Protein AF-A0A7X4DZ00-F1 (afdb_monomer)

Radius of gyration: 16.88 Å; Cα contacts (8 Å, |Δi|>4): 306; chains: 1; bounding box: 37×45×41 Å

Sequence (162 aa):
MFYNPDMYDLFARGGVDLAFLGAAQLDKQGRANMSYIGDPFHPKVRLPGGGGGAVIMPQVKRTVIWRTVHDRRFLVPHVDFSTQSGNLSHVVTPIALLEKKSTGLEIASVHAGHLVDEVIEKTGFDLARSSVVRQTPAPSAEELSALEELDPDGVRFSEFRV

Nearest PDB structures (foldseek):
  5mzw-assembly1_B  TM=9.438E-01  e=5.291E-16  Myxococcus xanthus DK 1622
  5n03-assembly1_D  TM=9.395E-01  e=7.717E-16  Myxococcus xanthus DK 1622
  5n00-assembly1_B  TM=9.376E-01  e=2.892E-15  Myxococcus xanthus DK 1622
  5n02-assembly1_D  TM=9.372E-01  e=3.279E-15  Myxococcus xanthus DK 1622
  5n01-assembly1_B  TM=9.527E-01  e=1.018E-14  Myxococcus xanthus DK 1622

Structure (mmCIF, N/CA/C/O backbone):
data_AF-A0A7X4DZ00-F1
#
_entry.id   AF-A0A7X4DZ00-F1
#
loop_
_atom_site.group_PDB
_atom_site.id
_atom_site.type_symbol
_atom_site.label_atom_id
_atom_site.label_alt_id
_atom_site.label_comp_id
_atom_site.label_asym_id
_atom_site.label_entity_id
_atom_site.label_seq_id
_atom_site.pdbx_PDB_ins_code
_atom_site.Cartn_x
_atom_site.Cartn_y
_atom_site.Cartn_z
_atom_site.occupancy
_atom_site.B_iso_or_equiv
_atom_site.auth_seq_id
_atom_site.auth_comp_id
_atom_site.auth_asym_id
_atom_site.auth_atom_id
_atom_site.pdbx_PDB_model_num
ATOM 1 N N . MET A 1 1 ? 10.331 27.118 6.863 1.00 70.81 1 MET A N 1
ATOM 2 C CA . MET A 1 1 ? 9.755 26.535 5.633 1.00 70.81 1 MET A CA 1
ATOM 3 C C . MET A 1 1 ? 10.278 25.116 5.535 1.00 70.81 1 MET A C 1
ATOM 5 O O . MET A 1 1 ? 11.441 24.929 5.859 1.00 70.81 1 MET A O 1
ATOM 9 N N . PHE A 1 2 ? 9.425 24.150 5.207 1.00 86.75 2 PHE A N 1
ATOM 10 C CA . PHE A 1 2 ? 9.786 22.734 5.123 1.00 86.75 2 PHE A CA 1
ATOM 11 C C . PHE A 1 2 ? 9.890 22.360 3.641 1.00 86.75 2 PHE A C 1
ATOM 13 O O . PHE A 1 2 ? 8.898 22.456 2.916 1.00 86.75 2 PHE A O 1
ATOM 20 N N . TYR A 1 3 ? 11.098 22.046 3.178 1.00 92.75 3 TYR A N 1
ATOM 21 C CA . TYR A 1 3 ? 11.411 21.769 1.778 1.00 92.75 3 TYR A CA 1
ATOM 22 C C . TYR A 1 3 ? 11.531 20.267 1.505 1.00 92.75 3 TYR A C 1
ATOM 24 O O . TYR A 1 3 ? 11.571 19.436 2.407 1.00 92.75 3 TYR A O 1
ATOM 32 N N . ASN A 1 4 ? 11.629 19.911 0.223 1.00 90.12 4 ASN A N 1
ATOM 33 C CA . ASN A 1 4 ? 11.760 18.520 -0.200 1.00 90.12 4 ASN A CA 1
ATOM 34 C C . ASN A 1 4 ? 12.973 17.790 0.433 1.00 90.12 4 ASN A C 1
ATOM 36 O O . ASN A 1 4 ? 12.784 16.676 0.914 1.00 90.12 4 ASN A O 1
ATOM 40 N N . PRO A 1 5 ? 14.187 18.380 0.524 1.00 93.12 5 PRO A N 1
ATOM 41 C CA . PRO A 1 5 ? 15.303 17.734 1.224 1.00 93.12 5 PRO A CA 1
ATOM 42 C C . PRO A 1 5 ? 15.017 17.464 2.708 1.00 93.12 5 PRO A C 1
ATOM 44 O O . PRO A 1 5 ? 15.386 16.405 3.207 1.00 93.12 5 PRO A O 1
ATOM 47 N N . ASP A 1 6 ? 14.281 18.356 3.381 1.00 94.12 6 ASP A N 1
ATOM 48 C CA . ASP A 1 6 ? 13.937 18.194 4.799 1.00 94.12 6 ASP A CA 1
ATOM 49 C C . ASP A 1 6 ? 13.057 16.952 5.030 1.00 94.12 6 ASP A C 1
ATOM 51 O O . ASP A 1 6 ? 13.211 16.266 6.042 1.00 94.12 6 ASP A O 1
ATOM 55 N N . MET A 1 7 ? 12.172 16.618 4.077 1.00 91.62 7 MET A N 1
ATOM 56 C CA . MET A 1 7 ? 11.412 15.361 4.109 1.00 91.62 7 MET A CA 1
ATOM 57 C C . MET A 1 7 ? 12.320 14.140 4.013 1.00 91.62 7 MET A C 1
ATOM 59 O O . MET A 1 7 ? 12.169 13.213 4.806 1.00 91.62 7 MET A O 1
ATOM 63 N N . TYR A 1 8 ? 13.267 14.132 3.072 1.00 93.06 8 TYR A N 1
ATOM 64 C CA . TYR A 1 8 ? 14.187 13.003 2.913 1.00 93.06 8 TYR A CA 1
ATOM 65 C C . TYR A 1 8 ? 15.081 12.816 4.139 1.00 93.06 8 TYR A C 1
ATOM 67 O O . TYR A 1 8 ? 15.270 11.685 4.590 1.00 93.06 8 TYR A O 1
ATOM 75 N N . ASP A 1 9 ? 15.538 13.909 4.747 1.00 94.50 9 ASP A N 1
ATOM 76 C CA . ASP A 1 9 ? 16.275 13.858 6.009 1.00 94.50 9 ASP A CA 1
ATOM 77 C C . ASP A 1 9 ? 15.407 13.349 7.167 1.00 94.50 9 ASP A C 1
ATOM 79 O O . ASP A 1 9 ? 15.915 12.713 8.097 1.00 94.50 9 ASP A O 1
ATOM 83 N N . LEU A 1 10 ? 14.103 13.637 7.157 1.00 94.94 10 LEU A N 1
ATOM 84 C CA . LEU A 1 10 ? 13.165 13.133 8.160 1.00 94.94 10 LEU A CA 1
ATOM 85 C C . LEU A 1 10 ? 12.904 11.630 7.982 1.00 94.94 10 LEU A C 1
ATOM 87 O O . LEU A 1 10 ? 12.900 10.902 8.978 1.00 94.94 10 LEU A O 1
ATOM 91 N N . PHE A 1 11 ? 12.749 11.151 6.742 1.00 94.56 11 PHE A N 1
ATOM 92 C CA . PHE A 1 11 ? 12.653 9.719 6.437 1.00 94.56 11 PHE A CA 1
ATOM 93 C C . PHE A 1 11 ? 13.914 8.985 6.903 1.00 94.56 11 PHE A C 1
ATOM 95 O O . PHE A 1 11 ? 13.818 8.031 7.675 1.00 94.56 11 PHE A O 1
ATOM 102 N N . ALA A 1 12 ? 15.096 9.477 6.521 1.00 93.38 12 ALA A N 1
ATOM 103 C CA . ALA A 1 12 ? 16.377 8.851 6.842 1.00 93.38 12 ALA A CA 1
ATOM 104 C C . ALA A 1 12 ? 16.657 8.776 8.353 1.00 93.38 12 ALA A C 1
ATOM 106 O O . ALA A 1 12 ? 17.287 7.828 8.819 1.00 93.38 12 ALA A O 1
ATOM 107 N N . ARG A 1 13 ? 16.167 9.746 9.135 1.00 95.44 13 ARG A N 1
ATOM 108 C CA . ARG A 1 13 ? 16.292 9.759 10.605 1.00 95.44 13 ARG A CA 1
ATOM 109 C C . ARG A 1 13 ? 15.195 8.965 11.327 1.00 95.44 13 ARG A C 1
ATOM 111 O O . ARG A 1 13 ? 15.162 8.971 12.555 1.00 95.44 13 ARG A O 1
ATOM 118 N N . GLY A 1 14 ? 14.298 8.294 10.599 1.00 93.62 14 GLY A N 1
ATOM 119 C CA . GLY A 1 14 ? 13.205 7.503 11.176 1.00 93.62 14 GLY A CA 1
ATOM 120 C C . GLY A 1 14 ? 12.091 8.344 11.810 1.00 93.62 14 GLY A C 1
ATOM 121 O O . GLY A 1 14 ? 11.328 7.837 12.635 1.00 93.62 14 GLY A O 1
ATOM 122 N N . GLY A 1 15 ? 11.995 9.624 11.436 1.00 95.69 15 GLY A N 1
ATOM 123 C CA . GLY A 1 15 ? 11.028 10.582 11.977 1.00 95.69 15 GLY A CA 1
ATOM 124 C C . GLY A 1 15 ? 9.625 10.486 11.373 1.00 95.69 15 GLY A C 1
ATOM 125 O O . GLY A 1 15 ? 8.769 11.288 11.728 1.00 95.69 15 GLY A O 1
ATOM 126 N N . VAL A 1 16 ? 9.383 9.534 10.463 1.00 96.75 16 VAL A N 1
ATOM 127 C CA . VAL A 1 16 ? 8.081 9.324 9.813 1.00 96.75 16 VAL A CA 1
ATOM 128 C C . VAL A 1 16 ? 7.548 7.927 10.108 1.00 96.75 16 VAL A C 1
ATOM 130 O O . VAL A 1 16 ? 8.134 6.912 9.721 1.00 96.75 16 VAL A O 1
ATOM 133 N N . ASP A 1 17 ? 6.401 7.881 10.784 1.00 97.62 17 ASP A N 1
ATOM 134 C CA . ASP A 1 17 ? 5.758 6.637 11.210 1.00 97.62 17 ASP A CA 1
ATOM 135 C C . ASP A 1 17 ? 4.979 5.931 10.096 1.00 97.62 17 ASP A C 1
ATOM 137 O O . ASP A 1 17 ? 4.898 4.699 10.082 1.00 97.62 17 ASP A O 1
ATOM 141 N N . LEU A 1 18 ? 4.365 6.698 9.194 1.00 97.56 18 LEU A N 1
ATOM 142 C CA . LEU A 1 18 ? 3.431 6.191 8.196 1.00 97.56 18 LEU A CA 1
ATOM 143 C C . LEU A 1 18 ? 3.493 7.022 6.911 1.00 97.56 18 LEU A C 1
ATOM 145 O O . LEU A 1 18 ? 3.415 8.246 6.966 1.00 97.56 18 LEU A O 1
ATOM 149 N N . ALA A 1 19 ? 3.569 6.349 5.764 1.00 97.19 19 ALA A N 1
ATOM 150 C CA . ALA A 1 19 ? 3.369 6.956 4.451 1.00 97.19 19 ALA A CA 1
ATOM 151 C C . ALA A 1 19 ? 2.338 6.170 3.634 1.00 97.19 19 ALA A C 1
ATOM 153 O O . ALA A 1 19 ? 2.338 4.936 3.646 1.00 97.19 19 ALA A O 1
ATOM 154 N N . PHE A 1 20 ? 1.497 6.890 2.891 1.00 97.50 20 PHE A N 1
ATOM 155 C CA . PHE A 1 20 ? 0.586 6.314 1.905 1.00 97.50 20 PHE A CA 1
ATOM 156 C C . PHE A 1 20 ? 1.166 6.502 0.505 1.00 97.50 20 PHE A C 1
ATOM 158 O O . PHE A 1 20 ? 1.474 7.627 0.118 1.00 97.50 20 PHE A O 1
ATOM 165 N N . LEU A 1 21 ? 1.319 5.412 -0.247 1.00 96.94 21 LEU A N 1
ATOM 166 C CA . LEU A 1 21 ? 1.888 5.420 -1.597 1.00 96.94 21 LEU A CA 1
ATOM 167 C C . LE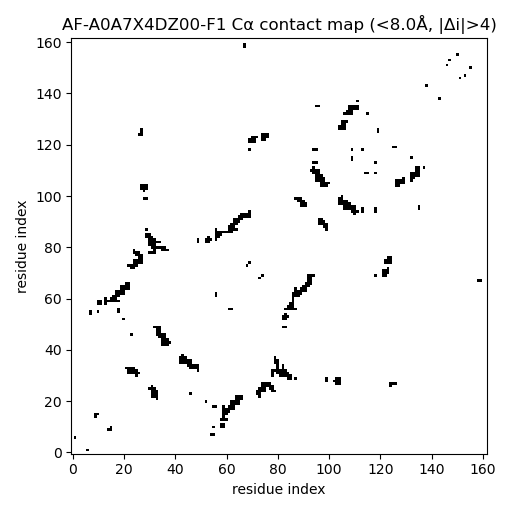U A 1 21 ? 0.942 4.749 -2.601 1.00 96.94 21 LEU A C 1
ATOM 169 O O . LEU A 1 21 ? 0.123 3.903 -2.248 1.00 96.94 21 LEU A O 1
ATOM 173 N N . GLY A 1 22 ? 1.067 5.123 -3.873 1.00 95.06 22 GLY A N 1
ATOM 174 C CA . GLY A 1 22 ? 0.391 4.456 -4.985 1.00 95.06 22 GLY A CA 1
ATOM 175 C C . GLY A 1 22 ? 1.273 3.397 -5.650 1.00 95.06 22 GLY A C 1
ATOM 176 O O . GLY A 1 22 ? 2.496 3.385 -5.485 1.00 95.06 22 GLY A O 1
ATOM 177 N N . ALA A 1 23 ? 0.648 2.521 -6.436 1.00 97.19 23 ALA A N 1
ATOM 178 C CA . ALA A 1 23 ? 1.334 1.543 -7.274 1.00 97.19 23 ALA A CA 1
ATOM 179 C C . ALA A 1 23 ? 0.473 1.147 -8.486 1.00 97.19 23 ALA A C 1
ATOM 181 O O . ALA A 1 23 ? -0.745 1.016 -8.370 1.00 97.19 23 ALA A O 1
ATOM 182 N N . ALA A 1 24 ? 1.098 0.939 -9.646 1.00 97.75 24 ALA A N 1
ATOM 183 C CA . ALA A 1 24 ? 0.435 0.429 -10.844 1.00 97.75 24 ALA A CA 1
ATOM 184 C C . ALA A 1 24 ? 0.392 -1.104 -10.849 1.00 97.75 24 ALA A C 1
ATOM 186 O O . ALA A 1 24 ? -0.628 -1.676 -11.212 1.00 97.75 24 ALA A O 1
ATOM 187 N N . GLN A 1 25 ? 1.476 -1.747 -10.405 1.00 98.69 25 GLN A N 1
ATOM 188 C CA . GLN A 1 25 ? 1.523 -3.175 -10.086 1.00 98.69 25 GLN A CA 1
ATOM 189 C C . GLN A 1 25 ? 2.066 -3.372 -8.668 1.00 98.69 25 GLN A C 1
ATOM 191 O O . GLN A 1 25 ? 2.899 -2.588 -8.208 1.00 98.69 25 GLN A O 1
ATOM 196 N N . LEU A 1 26 ? 1.644 -4.441 -8.008 1.00 98.75 26 LEU A N 1
ATOM 197 C CA . LEU A 1 26 ? 2.106 -4.890 -6.705 1.00 98.75 26 LEU A CA 1
ATOM 198 C C . LEU A 1 26 ? 2.196 -6.419 -6.708 1.00 98.75 26 LEU A C 1
ATOM 200 O O . LEU A 1 26 ? 1.236 -7.088 -7.095 1.00 98.75 26 LEU A O 1
ATOM 204 N N . ASP A 1 27 ? 3.328 -6.967 -6.269 1.00 98.56 27 ASP A N 1
ATOM 205 C CA . ASP A 1 27 ? 3.503 -8.416 -6.132 1.00 98.56 27 ASP A CA 1
ATOM 206 C C . ASP A 1 27 ? 3.224 -8.932 -4.712 1.00 98.56 27 ASP A C 1
ATOM 208 O O . ASP A 1 27 ? 3.110 -8.175 -3.741 1.00 98.56 27 ASP A O 1
ATOM 212 N N . LYS A 1 28 ? 3.155 -10.262 -4.575 1.00 97.50 28 LYS A N 1
ATOM 213 C CA . LYS A 1 28 ? 2.938 -10.947 -3.290 1.00 97.50 28 LYS A CA 1
ATOM 214 C C . LYS A 1 28 ? 3.978 -10.585 -2.227 1.00 97.50 28 LYS A C 1
ATOM 216 O O . LYS A 1 28 ? 3.683 -10.653 -1.033 1.00 97.50 28 LYS A O 1
ATOM 221 N N . GLN A 1 29 ? 5.200 -10.234 -2.623 1.00 97.69 29 GLN A N 1
ATOM 222 C CA . GLN A 1 29 ? 6.268 -9.859 -1.695 1.00 97.69 29 GLN A CA 1
ATOM 223 C C . GLN A 1 29 ? 6.226 -8.376 -1.314 1.00 97.69 29 GLN A C 1
ATOM 225 O O . GLN A 1 29 ? 7.014 -7.957 -0.466 1.00 97.69 29 GLN A O 1
ATOM 230 N N . GLY A 1 30 ? 5.287 -7.601 -1.856 1.00 97.88 30 GLY A N 1
ATOM 231 C CA . GLY A 1 30 ? 5.139 -6.183 -1.560 1.00 97.88 30 GLY A CA 1
ATOM 232 C C . GLY A 1 30 ? 6.082 -5.288 -2.360 1.00 97.88 30 GLY A C 1
ATOM 233 O O . GLY A 1 30 ? 6.327 -4.157 -1.940 1.00 97.88 30 GLY A O 1
ATOM 234 N N . ARG A 1 31 ? 6.628 -5.766 -3.485 1.00 98.56 31 ARG A N 1
ATOM 235 C CA . ARG A 1 31 ? 7.324 -4.898 -4.446 1.00 98.56 31 ARG A CA 1
ATOM 236 C C . ARG A 1 31 ? 6.290 -4.200 -5.310 1.00 98.56 31 ARG A C 1
ATOM 238 O O . ARG A 1 31 ? 5.360 -4.846 -5.791 1.00 98.56 31 ARG A O 1
ATOM 245 N N . ALA A 1 32 ? 6.470 -2.904 -5.525 1.00 98.50 32 ALA A N 1
ATOM 246 C CA . ALA A 1 32 ? 5.549 -2.084 -6.295 1.00 98.50 32 ALA A CA 1
ATOM 247 C C . ALA A 1 32 ? 6.219 -1.465 -7.525 1.00 98.50 32 ALA A C 1
ATOM 249 O O . ALA A 1 32 ? 7.372 -1.024 -7.479 1.00 98.50 32 ALA A O 1
ATOM 250 N N . ASN A 1 33 ? 5.451 -1.385 -8.609 1.00 98.56 33 ASN A N 1
ATOM 251 C CA . ASN A 1 33 ? 5.850 -0.782 -9.872 1.00 98.56 33 ASN A CA 1
ATOM 252 C C . ASN A 1 33 ? 5.085 0.514 -10.124 1.00 98.56 33 ASN A C 1
ATOM 254 O O . ASN A 1 33 ? 3.856 0.547 -10.061 1.00 98.56 33 ASN A O 1
ATOM 258 N N . MET A 1 34 ? 5.826 1.556 -10.469 1.00 97.88 34 MET A N 1
ATOM 259 C CA . MET A 1 34 ? 5.340 2.844 -10.960 1.00 97.88 34 MET A CA 1
ATOM 260 C C . MET A 1 34 ? 6.193 3.351 -12.137 1.00 97.88 34 MET A C 1
ATOM 262 O O . MET A 1 34 ? 6.106 4.522 -12.492 1.00 97.88 34 MET A O 1
ATOM 266 N N . SER A 1 35 ? 7.028 2.502 -12.748 1.00 97.62 35 SER A N 1
ATOM 267 C CA . SER A 1 35 ? 7.996 2.895 -13.783 1.00 97.62 35 SER A CA 1
ATOM 268 C C . SER A 1 35 ? 7.566 2.502 -15.200 1.00 97.62 35 SER A C 1
ATOM 270 O O . SER A 1 35 ? 7.411 3.375 -16.055 1.00 97.62 35 SER A O 1
ATOM 272 N N . TYR A 1 36 ? 7.382 1.211 -15.485 1.00 98.12 36 TYR A N 1
ATOM 273 C CA . TYR A 1 36 ? 6.979 0.744 -16.819 1.00 98.12 36 TYR A CA 1
ATOM 274 C C . TYR A 1 36 ? 6.366 -0.658 -16.798 1.00 98.12 36 TYR A C 1
ATOM 276 O O . TYR A 1 36 ? 6.591 -1.415 -15.863 1.00 98.12 36 TYR A O 1
ATOM 284 N N . ILE A 1 37 ? 5.631 -0.995 -17.858 1.00 98.31 37 ILE A N 1
ATOM 285 C CA . ILE A 1 37 ? 5.084 -2.331 -18.136 1.00 98.31 37 ILE A CA 1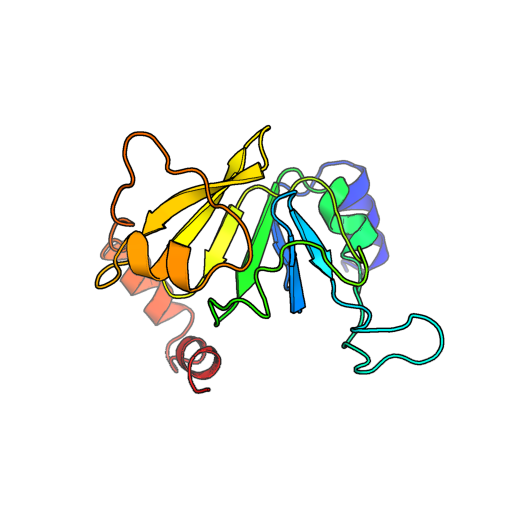
ATOM 286 C C . ILE A 1 37 ? 5.734 -2.865 -19.420 1.00 98.31 37 ILE A C 1
ATOM 288 O O . ILE A 1 37 ? 5.815 -2.138 -20.416 1.00 98.31 37 ILE A O 1
ATOM 292 N N . GLY A 1 38 ? 6.143 -4.130 -19.424 1.00 96.69 38 GLY A N 1
ATOM 293 C CA . GLY A 1 38 ? 6.796 -4.826 -20.529 1.00 96.69 38 GLY A CA 1
ATOM 294 C C . GLY A 1 38 ? 8.317 -4.670 -20.541 1.00 96.69 38 GLY A C 1
ATOM 295 O O . GLY A 1 38 ? 8.958 -4.595 -19.496 1.00 96.69 38 GLY A O 1
ATOM 296 N N . ASP A 1 39 ? 8.895 -4.643 -21.742 1.00 95.88 39 ASP A N 1
ATOM 297 C CA . ASP A 1 39 ? 10.345 -4.589 -21.940 1.00 95.88 39 ASP A CA 1
ATOM 298 C C . ASP A 1 39 ? 10.955 -3.260 -21.426 1.00 95.88 39 ASP A C 1
ATOM 300 O O . ASP A 1 39 ? 10.410 -2.188 -21.695 1.00 95.88 39 ASP A O 1
ATOM 304 N N . PRO A 1 40 ? 12.088 -3.277 -20.698 1.00 92.38 40 PRO A N 1
ATOM 305 C CA . PRO A 1 40 ? 12.708 -2.063 -20.158 1.00 92.38 40 PRO A CA 1
ATOM 306 C C . PRO A 1 40 ? 13.138 -1.048 -21.227 1.00 92.38 40 PRO A C 1
ATOM 308 O O . PRO A 1 40 ? 12.992 0.170 -21.025 1.00 92.38 40 PRO A O 1
ATOM 311 N N . PHE A 1 41 ? 13.667 -1.539 -22.351 1.00 94.88 41 PHE A N 1
ATOM 312 C CA . PHE A 1 41 ? 14.205 -0.722 -23.439 1.00 94.88 41 PHE A CA 1
ATOM 313 C C . PHE A 1 41 ? 13.098 -0.261 -24.398 1.00 94.88 41 PHE A C 1
ATOM 315 O O . PHE A 1 41 ? 13.169 0.848 -24.923 1.00 94.88 41 PHE A O 1
ATOM 322 N N . HIS A 1 42 ? 12.040 -1.059 -24.543 1.00 95.75 42 HIS A N 1
ATOM 323 C CA . HIS A 1 42 ? 10.865 -0.811 -25.380 1.00 95.75 42 HIS A CA 1
ATOM 324 C C . HIS A 1 42 ? 9.571 -1.088 -24.591 1.00 95.75 42 HIS A C 1
ATOM 326 O O . HIS A 1 42 ? 8.860 -2.060 -24.860 1.00 95.75 42 HIS A O 1
ATOM 332 N N . PRO A 1 43 ? 9.245 -0.243 -23.598 1.00 96.94 43 PRO A N 1
ATOM 333 C CA . PRO A 1 43 ? 8.092 -0.444 -22.722 1.00 96.94 43 PRO A CA 1
ATOM 334 C C . PRO A 1 43 ? 6.796 -0.488 -23.521 1.00 96.94 43 PRO A C 1
ATOM 336 O O . PRO A 1 43 ? 6.538 0.358 -24.377 1.00 96.94 43 PRO A O 1
ATOM 339 N N . LYS A 1 44 ? 5.908 -1.408 -23.153 1.00 97.81 44 LYS A N 1
ATOM 340 C CA . LYS A 1 44 ? 4.528 -1.372 -23.639 1.00 97.81 44 LYS A CA 1
ATOM 341 C C . LYS A 1 44 ? 3.792 -0.149 -23.089 1.00 97.81 44 LYS A C 1
ATOM 343 O O . LYS A 1 44 ? 2.997 0.460 -23.797 1.00 97.81 44 LYS A O 1
ATOM 348 N N . VAL A 1 45 ? 4.041 0.193 -21.822 1.00 97.94 45 VAL A N 1
ATOM 349 C CA . VAL A 1 45 ? 3.469 1.368 -21.146 1.00 97.94 45 VAL A CA 1
ATOM 350 C C . VAL A 1 45 ? 4.549 2.026 -20.291 1.00 97.94 45 VAL A C 1
ATOM 352 O O . VAL A 1 45 ? 5.190 1.352 -19.484 1.00 97.94 45 VAL A O 1
ATOM 355 N N . ARG A 1 46 ? 4.737 3.343 -20.431 1.00 97.38 46 ARG A N 1
ATOM 356 C CA . ARG A 1 46 ? 5.486 4.155 -19.458 1.00 97.38 46 ARG A CA 1
ATOM 357 C C . ARG A 1 46 ? 4.517 4.680 -18.404 1.00 97.38 46 ARG A C 1
ATOM 359 O O . ARG A 1 46 ? 3.470 5.225 -18.742 1.00 97.38 46 ARG A O 1
ATOM 366 N N . LEU A 1 47 ? 4.861 4.472 -17.140 1.00 97.31 47 LEU A N 1
ATOM 367 C CA . LEU A 1 47 ? 4.068 4.899 -15.991 1.00 97.31 47 LEU A CA 1
ATOM 368 C C . LEU A 1 47 ? 4.569 6.267 -15.483 1.00 97.31 47 LEU A C 1
ATOM 370 O O . LEU A 1 47 ? 5.654 6.694 -15.882 1.00 97.31 47 LEU A O 1
ATOM 374 N N . PRO A 1 48 ? 3.820 6.957 -14.599 1.00 95.88 48 PRO A N 1
ATOM 375 C CA . PRO A 1 48 ? 4.170 8.307 -14.136 1.00 95.88 48 PRO A CA 1
ATOM 376 C C . PRO A 1 48 ? 5.537 8.449 -13.444 1.00 95.88 48 PRO A C 1
ATOM 378 O O . PRO A 1 48 ? 6.045 9.560 -13.319 1.00 95.88 48 PRO A O 1
ATOM 381 N N . GLY A 1 49 ? 6.141 7.346 -12.998 1.00 94.56 49 GLY A N 1
ATOM 382 C CA . GLY A 1 49 ? 7.402 7.327 -12.266 1.00 94.56 49 GLY A CA 1
ATOM 383 C C . GLY A 1 49 ? 7.204 7.093 -10.769 1.00 94.56 49 GLY A C 1
ATOM 384 O O . GLY A 1 49 ? 6.134 7.315 -10.207 1.00 94.56 49 GLY A O 1
ATOM 385 N N . GLY A 1 50 ? 8.266 6.630 -10.105 1.00 93.00 50 GLY A N 1
ATOM 386 C CA . GLY A 1 50 ? 8.235 6.290 -8.679 1.00 93.00 50 GLY A CA 1
ATOM 387 C C . GLY A 1 50 ? 8.206 7.478 -7.723 1.00 93.00 50 GLY A C 1
ATOM 388 O O . GLY A 1 50 ? 8.031 7.271 -6.524 1.00 93.00 50 GLY A O 1
ATOM 389 N N . GLY A 1 51 ? 8.422 8.703 -8.215 1.00 92.31 51 GLY A N 1
ATOM 390 C CA . GLY A 1 51 ? 8.663 9.864 -7.359 1.00 92.31 51 GLY A CA 1
ATOM 391 C C . GLY A 1 51 ? 9.786 9.568 -6.360 1.00 92.31 51 GLY A C 1
ATOM 392 O O . GLY A 1 51 ? 10.876 9.159 -6.752 1.00 92.31 51 GLY A O 1
ATOM 393 N N . GLY A 1 52 ? 9.496 9.711 -5.066 1.00 93.62 52 GLY A N 1
ATOM 394 C CA . GLY A 1 52 ? 10.407 9.347 -3.975 1.00 93.62 52 GLY A CA 1
ATOM 395 C C . GLY A 1 52 ? 10.242 7.920 -3.439 1.00 93.62 52 GLY A C 1
ATOM 396 O O . GLY A 1 52 ? 10.912 7.568 -2.474 1.00 93.62 52 GLY A O 1
ATOM 397 N N . GLY A 1 53 ? 9.364 7.091 -4.012 1.00 95.75 53 GLY A N 1
ATOM 398 C CA . GLY A 1 53 ? 8.953 5.801 -3.441 1.00 95.75 53 GLY A CA 1
ATOM 399 C C . GLY A 1 53 ? 10.106 4.845 -3.116 1.00 95.75 53 GLY A C 1
ATOM 400 O O . GLY A 1 53 ? 10.107 4.216 -2.060 1.00 95.75 53 GLY A O 1
ATOM 401 N N . ALA A 1 54 ? 11.137 4.811 -3.968 1.00 96.62 54 ALA A N 1
ATOM 402 C CA . ALA A 1 54 ? 12.346 4.009 -3.755 1.00 96.62 54 ALA A CA 1
ATOM 403 C C . ALA A 1 54 ? 13.138 4.406 -2.493 1.00 96.62 54 ALA A C 1
ATOM 405 O O . ALA A 1 54 ? 13.864 3.582 -1.944 1.00 96.62 54 ALA A O 1
ATOM 406 N N . VAL A 1 55 ? 12.999 5.655 -2.039 1.00 95.44 55 VAL A N 1
ATOM 407 C CA . VAL A 1 55 ? 13.653 6.195 -0.838 1.00 95.44 55 VAL A CA 1
ATOM 408 C C . VAL A 1 55 ? 12.706 6.1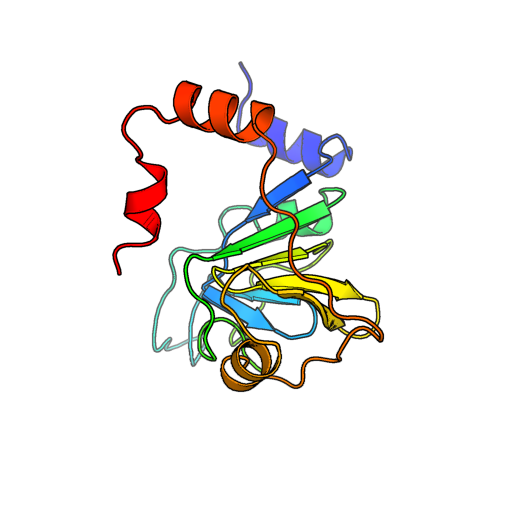51 0.361 1.00 95.44 55 VAL A C 1
ATOM 410 O O . VAL A 1 55 ? 13.104 5.730 1.441 1.00 95.44 55 VAL A O 1
ATOM 413 N N . ILE A 1 56 ? 11.440 6.525 0.163 1.00 96.38 56 ILE A N 1
ATOM 414 C CA . ILE A 1 56 ? 10.426 6.611 1.223 1.00 96.38 56 ILE A CA 1
ATOM 415 C C . ILE A 1 56 ? 10.132 5.226 1.803 1.00 96.38 56 ILE A C 1
ATOM 417 O O . ILE A 1 56 ? 10.249 5.016 3.009 1.00 96.38 56 ILE A O 1
ATOM 421 N N . MET A 1 57 ? 9.766 4.268 0.948 1.00 97.25 57 MET A N 1
ATOM 422 C CA . MET A 1 57 ? 9.246 2.966 1.367 1.00 97.25 57 MET A CA 1
ATOM 423 C C . MET A 1 57 ? 10.188 2.157 2.283 1.00 97.25 57 MET A C 1
ATOM 425 O O . MET A 1 57 ? 9.686 1.557 3.237 1.00 97.25 57 MET A O 1
ATOM 429 N N . PRO A 1 58 ? 11.518 2.111 2.062 1.00 97.00 58 PRO A N 1
ATOM 430 C CA . PRO A 1 58 ? 12.432 1.428 2.981 1.00 97.00 58 PRO A CA 1
ATOM 431 C C . PRO A 1 58 ? 12.786 2.230 4.245 1.00 97.00 58 PRO A C 1
ATOM 433 O O . PRO A 1 58 ? 13.336 1.648 5.178 1.00 97.00 58 PRO A O 1
ATOM 436 N N . GLN A 1 59 ? 12.507 3.537 4.299 1.00 97.31 59 GLN A N 1
ATOM 437 C CA . GLN A 1 59 ? 12.943 4.414 5.396 1.00 97.31 59 GLN A CA 1
ATOM 438 C C . GLN A 1 59 ? 11.837 4.748 6.403 1.00 97.31 59 GLN A C 1
ATOM 440 O O . GLN A 1 59 ? 12.109 4.879 7.596 1.00 97.31 59 GLN A O 1
ATOM 445 N N . VAL A 1 60 ? 10.583 4.868 5.960 1.00 97.12 60 VAL A N 1
ATOM 446 C CA . VAL A 1 60 ? 9.455 5.095 6.877 1.00 97.12 60 VAL A CA 1
ATOM 447 C C . VAL A 1 60 ? 9.158 3.839 7.690 1.00 97.12 60 VAL A C 1
ATOM 449 O O . VAL A 1 60 ? 9.351 2.722 7.205 1.00 97.12 60 VAL A O 1
ATOM 452 N N . LYS A 1 61 ? 8.640 3.990 8.915 1.00 97.06 61 LYS A N 1
ATOM 453 C CA . LYS A 1 61 ? 8.359 2.820 9.771 1.00 97.06 61 LYS A CA 1
ATOM 454 C C . LYS A 1 61 ? 7.306 1.897 9.158 1.00 97.06 61 LYS A C 1
ATOM 456 O O . LYS A 1 61 ? 7.406 0.679 9.290 1.00 97.06 61 LYS A O 1
ATOM 461 N N . ARG A 1 62 ? 6.294 2.467 8.497 1.00 97.94 62 ARG A N 1
ATOM 462 C CA . ARG A 1 62 ? 5.238 1.728 7.796 1.00 97.94 62 ARG A CA 1
ATOM 463 C C . ARG A 1 62 ? 4.843 2.433 6.510 1.00 97.94 62 ARG A C 1
ATOM 465 O O . ARG A 1 62 ? 4.599 3.634 6.492 1.00 97.94 62 ARG A O 1
ATOM 472 N N . THR A 1 63 ? 4.702 1.655 5.452 1.00 98.44 63 THR A N 1
ATOM 473 C CA . THR A 1 63 ? 4.083 2.087 4.202 1.00 98.44 63 THR A CA 1
ATOM 474 C C . THR A 1 63 ? 2.724 1.412 4.060 1.00 98.44 63 THR A C 1
ATOM 476 O O . THR A 1 63 ? 2.586 0.217 4.338 1.00 98.44 63 THR A O 1
ATOM 479 N N . VAL A 1 64 ? 1.720 2.163 3.626 1.00 98.75 64 VAL A N 1
ATOM 480 C CA . VAL A 1 64 ? 0.432 1.634 3.175 1.00 98.75 64 VAL A CA 1
ATOM 481 C C . VAL A 1 64 ? 0.292 1.955 1.698 1.00 98.75 64 VAL A C 1
ATOM 483 O O . VAL A 1 64 ? 0.442 3.104 1.292 1.00 98.75 64 VAL A O 1
ATOM 486 N N . ILE A 1 65 ? 0.027 0.940 0.882 1.00 98.50 65 ILE A N 1
ATOM 487 C CA . ILE A 1 65 ? -0.312 1.152 -0.525 1.00 98.50 65 ILE A CA 1
ATOM 488 C C . ILE A 1 65 ? -1.826 1.189 -0.648 1.00 98.50 65 ILE A C 1
ATOM 490 O O . ILE A 1 65 ? -2.505 0.350 -0.066 1.00 98.50 65 ILE A O 1
ATOM 494 N N . TRP A 1 66 ? -2.371 2.138 -1.402 1.00 96.38 66 TRP A N 1
ATOM 495 C CA . TRP A 1 66 ? -3.808 2.177 -1.653 1.00 96.38 66 TRP A CA 1
ATOM 496 C C . TRP A 1 66 ? -4.117 2.338 -3.139 1.00 96.38 66 TRP A C 1
ATOM 498 O O . TRP A 1 66 ? -3.375 2.983 -3.888 1.00 96.38 66 TRP A O 1
ATOM 508 N N . ARG A 1 67 ? -5.211 1.710 -3.569 1.00 95.62 67 ARG A N 1
ATOM 509 C CA . ARG A 1 67 ? -5.760 1.831 -4.921 1.00 95.62 67 ARG A CA 1
ATOM 510 C C . ARG A 1 67 ? -7.277 1.834 -4.881 1.00 95.62 67 ARG A C 1
ATOM 512 O O . ARG A 1 67 ? -7.890 1.216 -4.020 1.00 95.62 67 ARG A O 1
ATOM 519 N N . THR A 1 68 ? -7.863 2.470 -5.885 1.00 95.00 68 THR A N 1
ATOM 520 C CA . THR A 1 68 ? -9.310 2.507 -6.139 1.00 95.00 68 THR A CA 1
ATOM 521 C C . THR A 1 68 ? -9.787 1.323 -6.979 1.00 95.00 68 THR A C 1
ATOM 523 O O . THR A 1 68 ? -10.936 1.274 -7.399 1.00 95.00 68 THR A O 1
ATOM 526 N N . VAL A 1 69 ? -8.909 0.345 -7.220 1.00 94.69 69 VAL A N 1
ATOM 527 C CA . VAL A 1 69 ? -9.188 -0.873 -7.982 1.00 94.69 69 VAL A CA 1
ATOM 528 C C . VAL A 1 69 ? -8.598 -2.085 -7.267 1.00 94.69 69 VAL A C 1
ATOM 530 O O . VAL A 1 69 ? -7.568 -1.984 -6.599 1.00 94.69 69 VAL A O 1
ATOM 533 N N . HIS A 1 70 ? -9.245 -3.237 -7.431 1.00 97.62 70 HIS A N 1
ATOM 534 C CA . HIS A 1 70 ? -8.738 -4.539 -7.008 1.00 97.62 70 HIS A CA 1
ATOM 535 C C . HIS A 1 70 ? -8.845 -5.499 -8.192 1.00 97.62 70 HIS A C 1
ATOM 537 O O . HIS A 1 70 ? -9.930 -5.997 -8.490 1.00 97.62 70 HIS A O 1
ATOM 543 N N . ASP A 1 71 ? -7.741 -5.722 -8.902 1.00 97.75 71 ASP A N 1
ATOM 544 C CA . ASP A 1 71 ? -7.717 -6.597 -10.071 1.00 97.75 71 ASP A CA 1
ATOM 545 C C . ASP A 1 71 ? -6.347 -7.265 -10.282 1.00 97.75 71 ASP A C 1
ATOM 547 O O . ASP A 1 71 ? -5.345 -6.923 -9.647 1.00 97.75 71 ASP A O 1
ATOM 551 N N . ARG A 1 72 ? -6.306 -8.207 -11.233 1.00 98.25 72 ARG A N 1
ATOM 552 C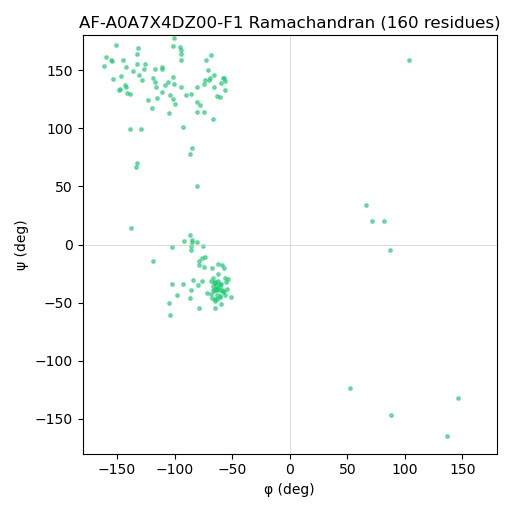 CA . ARG A 1 72 ? -5.111 -8.993 -11.583 1.00 98.25 72 ARG A CA 1
ATOM 553 C C . ARG A 1 72 ? -4.080 -8.207 -12.405 1.00 98.25 72 ARG A C 1
ATOM 555 O O . ARG A 1 72 ? -3.055 -8.771 -12.779 1.00 98.25 72 ARG A O 1
ATOM 562 N N . ARG A 1 73 ? -4.353 -6.938 -12.744 1.00 97.56 73 ARG A N 1
ATOM 563 C CA . ARG A 1 73 ? -3.394 -6.021 -13.390 1.00 97.56 73 ARG A CA 1
ATOM 564 C C . ARG A 1 73 ? -2.644 -5.200 -12.347 1.00 97.56 73 ARG A C 1
ATOM 566 O O . ARG A 1 73 ? -1.472 -4.906 -12.555 1.00 97.56 73 ARG A O 1
ATOM 573 N N . PHE A 1 74 ? -3.309 -4.864 -11.245 1.00 98.19 74 PHE A N 1
ATOM 574 C CA . PHE A 1 74 ? -2.713 -4.252 -10.070 1.00 98.19 74 PHE A CA 1
ATOM 575 C C . PHE A 1 74 ? -1.998 -5.297 -9.209 1.00 98.19 74 PHE A C 1
ATOM 577 O O . PHE A 1 74 ? -0.811 -5.150 -8.947 1.00 98.19 74 PHE A O 1
ATOM 584 N N . LEU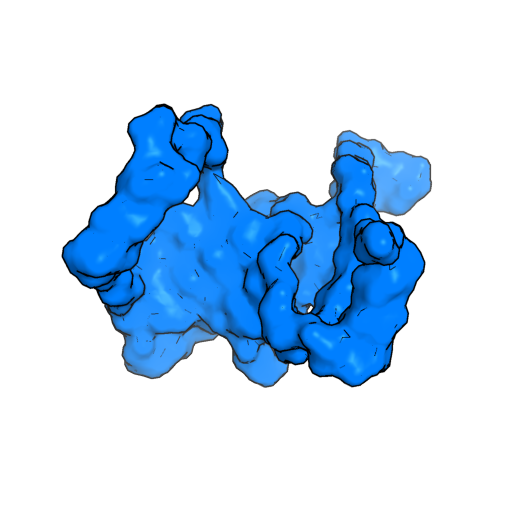 A 1 75 ? -2.673 -6.370 -8.798 1.00 98.62 75 LEU A N 1
ATOM 585 C CA . LEU A 1 75 ? -2.081 -7.431 -7.982 1.00 98.62 75 LEU A CA 1
ATOM 586 C C . LEU A 1 75 ? -1.555 -8.540 -8.896 1.00 98.62 75 LEU A C 1
ATOM 588 O O . LEU A 1 75 ? -2.335 -9.352 -9.387 1.00 98.62 75 LEU A O 1
ATOM 592 N N . VAL A 1 76 ? -0.246 -8.580 -9.137 1.00 98.69 76 VAL A N 1
ATOM 593 C CA . VAL A 1 76 ? 0.388 -9.424 -10.169 1.00 98.69 76 VAL A CA 1
ATOM 594 C C . VAL A 1 76 ? 1.334 -10.463 -9.561 1.00 98.69 76 VAL A C 1
ATOM 596 O O . VAL A 1 76 ? 1.927 -10.190 -8.520 1.00 98.69 76 VAL A O 1
ATOM 599 N N . PRO A 1 77 ? 1.540 -11.640 -10.188 1.00 97.94 77 PRO A N 1
ATOM 600 C CA . PRO A 1 77 ? 2.522 -12.619 -9.708 1.00 97.94 77 PRO A CA 1
ATOM 601 C C . PRO A 1 77 ? 3.909 -12.017 -9.464 1.00 97.94 77 PRO A C 1
ATOM 603 O O . PRO A 1 77 ? 4.520 -12.248 -8.422 1.00 97.94 77 PRO A O 1
ATOM 606 N N . HIS A 1 78 ? 4.368 -11.213 -10.424 1.00 98.12 78 HIS A N 1
ATOM 607 C CA . HIS A 1 78 ? 5.632 -10.498 -10.395 1.00 98.12 78 HIS A CA 1
ATOM 608 C C . HIS A 1 78 ? 5.437 -9.136 -11.048 1.00 98.12 78 HIS A C 1
ATOM 610 O O . HIS A 1 78 ? 4.770 -9.035 -12.077 1.00 98.12 78 HIS A O 1
ATOM 616 N N . VAL A 1 79 ? 6.009 -8.098 -10.443 1.00 98.56 79 VAL A N 1
ATOM 617 C CA . VAL A 1 79 ? 6.069 -6.777 -11.067 1.00 98.56 79 VAL A CA 1
ATOM 618 C C . VAL A 1 79 ? 7.025 -6.794 -12.256 1.00 98.56 79 VAL A C 1
ATOM 620 O O . VAL A 1 79 ? 8.089 -7.406 -12.184 1.00 98.56 79 VAL A O 1
ATOM 623 N N . ASP A 1 80 ? 6.685 -6.062 -13.313 1.00 98.38 80 ASP A N 1
ATOM 624 C CA . ASP A 1 80 ? 7.562 -5.908 -14.480 1.00 98.38 80 ASP A CA 1
ATOM 625 C C . ASP A 1 80 ? 8.839 -5.139 -14.102 1.00 98.38 80 ASP A C 1
ATOM 627 O O . ASP A 1 80 ? 9.922 -5.400 -14.621 1.00 98.38 80 ASP A O 1
ATOM 631 N N . PHE A 1 81 ? 8.720 -4.216 -13.142 1.00 98.06 81 PHE A N 1
ATOM 632 C CA . PHE A 1 81 ? 9.842 -3.512 -12.541 1.00 98.06 81 PHE A CA 1
ATOM 633 C C . PHE A 1 81 ? 9.575 -3.177 -11.072 1.00 98.06 81 PHE A C 1
ATOM 635 O O . PHE A 1 81 ? 8.524 -2.648 -10.715 1.00 98.06 81 PHE A O 1
ATOM 642 N N . SER A 1 82 ? 10.553 -3.437 -10.207 1.00 98.06 82 SER A N 1
ATOM 643 C CA . SER A 1 82 ? 10.475 -3.072 -8.791 1.00 98.06 82 SER A CA 1
ATOM 644 C C . SER A 1 82 ? 10.923 -1.625 -8.592 1.00 98.06 82 SER A C 1
ATOM 646 O O . SER A 1 82 ? 12.070 -1.369 -8.227 1.00 98.06 82 SER A O 1
ATOM 648 N N . THR A 1 83 ? 10.016 -0.673 -8.812 1.00 98.38 83 THR A N 1
ATOM 649 C CA . THR A 1 83 ? 10.271 0.755 -8.569 1.00 98.38 83 THR A CA 1
ATOM 650 C C . THR A 1 83 ? 10.532 1.046 -7.096 1.00 98.38 83 THR A C 1
ATOM 652 O O . THR A 1 83 ? 11.372 1.880 -6.772 1.00 98.38 83 THR A O 1
ATOM 655 N N . GLN A 1 84 ? 9.798 0.385 -6.205 1.00 97.81 84 GLN A N 1
ATOM 656 C CA . GLN A 1 84 ? 9.906 0.576 -4.763 1.00 97.81 84 GLN A CA 1
ATOM 657 C C . GLN A 1 84 ? 9.640 -0.737 -4.024 1.00 97.81 84 GLN A C 1
ATOM 659 O O . GLN A 1 84 ? 8.832 -1.567 -4.448 1.00 97.81 84 GLN A O 1
ATOM 664 N N . SER A 1 85 ? 10.356 -0.924 -2.922 1.00 97.88 85 SER A N 1
ATOM 665 C CA . SER A 1 85 ? 10.217 -2.056 -2.009 1.00 97.88 85 SER A CA 1
ATOM 666 C C . SER A 1 85 ? 10.719 -1.633 -0.630 1.00 97.88 85 SER A C 1
ATOM 668 O O . SER A 1 85 ? 11.475 -0.668 -0.523 1.00 97.88 85 SER A O 1
ATOM 670 N N . GLY A 1 86 ? 10.300 -2.325 0.426 1.00 96.62 86 GLY A N 1
ATOM 671 C CA . GLY A 1 86 ? 10.694 -1.978 1.788 1.00 96.62 86 GLY A CA 1
ATOM 672 C C . GLY A 1 86 ? 9.585 -2.268 2.783 1.00 96.62 86 GLY A C 1
ATOM 673 O O . GLY A 1 86 ? 8.974 -3.337 2.742 1.00 96.62 86 GLY A O 1
ATOM 674 N N . ASN A 1 87 ? 9.305 -1.300 3.653 1.00 97.69 87 ASN A N 1
ATOM 675 C CA . ASN A 1 87 ? 8.485 -1.463 4.851 1.00 97.69 87 ASN A CA 1
ATOM 676 C C . ASN A 1 87 ? 6.978 -1.416 4.545 1.00 97.69 87 ASN A C 1
ATOM 678 O O . ASN A 1 87 ? 6.227 -0.669 5.177 1.00 97.69 87 ASN A O 1
ATOM 682 N N . LEU A 1 88 ? 6.513 -2.198 3.563 1.00 98.56 88 LEU A N 1
ATOM 683 C CA . LEU A 1 88 ? 5.082 -2.383 3.323 1.00 98.56 88 LEU A CA 1
ATOM 684 C C . LEU A 1 88 ? 4.440 -2.995 4.566 1.00 98.56 88 LEU A C 1
ATOM 686 O O . LEU A 1 88 ? 4.872 -4.044 5.034 1.00 98.56 88 LEU A O 1
ATOM 690 N N . SER A 1 89 ? 3.386 -2.356 5.059 1.00 98.38 89 SER A N 1
ATOM 691 C CA . SER A 1 89 ? 2.566 -2.872 6.151 1.00 98.38 89 SER A CA 1
ATOM 692 C C . SER A 1 89 ? 1.231 -3.401 5.638 1.00 98.38 89 SER A C 1
ATOM 694 O O . SER A 1 89 ? 0.872 -4.535 5.937 1.00 98.38 89 SER A O 1
ATOM 696 N N . HIS A 1 90 ? 0.517 -2.609 4.833 1.00 98.38 90 HIS A N 1
ATOM 697 C CA . HIS A 1 90 ? -0.823 -2.942 4.367 1.00 98.38 90 HIS A CA 1
ATOM 698 C C . HIS A 1 90 ? -1.073 -2.455 2.945 1.00 98.38 90 HIS A C 1
ATOM 700 O O . HIS A 1 90 ? -0.423 -1.524 2.461 1.00 98.38 90 HIS A O 1
ATOM 706 N N . VAL A 1 91 ? -2.062 -3.074 2.310 1.00 98.50 91 VAL A N 1
ATOM 707 C CA . VAL A 1 91 ? -2.632 -2.647 1.037 1.00 98.50 91 VAL A CA 1
ATOM 708 C C . VAL A 1 91 ? -4.126 -2.445 1.230 1.00 98.50 91 VAL A C 1
ATOM 710 O O . VAL A 1 91 ? -4.817 -3.365 1.664 1.00 98.50 91 VAL A O 1
ATOM 713 N N . VAL A 1 92 ? -4.623 -1.258 0.908 1.00 98.25 92 VAL A N 1
ATOM 714 C CA . VAL A 1 92 ? -6.051 -0.939 0.944 1.00 98.25 92 VAL A CA 1
ATOM 715 C C . VAL A 1 92 ? -6.582 -0.917 -0.484 1.00 98.25 92 VAL A C 1
ATOM 717 O O . VAL A 1 92 ? -6.022 -0.262 -1.364 1.00 98.25 92 VAL A O 1
ATOM 720 N N . THR A 1 93 ? -7.659 -1.653 -0.716 1.00 97.75 93 THR A N 1
ATOM 721 C CA . THR A 1 93 ? -8.365 -1.718 -2.002 1.00 97.75 93 THR A CA 1
ATOM 722 C C . THR A 1 93 ? -9.862 -1.539 -1.757 1.00 97.75 93 THR A C 1
ATOM 724 O O . THR A 1 93 ? -10.280 -1.649 -0.610 1.00 97.75 93 THR A O 1
ATOM 727 N N . PRO A 1 94 ? -10.709 -1.342 -2.781 1.00 96.69 94 PRO A N 1
ATOM 728 C CA . PRO A 1 94 ? -12.142 -1.133 -2.556 1.00 96.69 94 PRO A CA 1
ATOM 729 C C . PRO A 1 94 ? -12.873 -2.309 -1.899 1.00 96.69 94 PRO A C 1
ATOM 731 O O . PRO A 1 94 ? -13.975 -2.122 -1.399 1.00 96.69 94 PRO A O 1
ATOM 734 N N . ILE A 1 95 ? -12.286 -3.511 -1.902 1.00 97.25 95 ILE A N 1
ATOM 735 C CA . ILE A 1 95 ? -12.958 -4.736 -1.442 1.00 97.25 95 ILE A CA 1
ATOM 736 C C . ILE A 1 95 ? -12.269 -5.404 -0.246 1.00 97.25 95 ILE A C 1
ATOM 738 O O . ILE A 1 95 ? -12.851 -6.285 0.389 1.00 97.25 95 ILE A O 1
ATOM 742 N N . ALA A 1 96 ? -11.027 -5.022 0.068 1.00 97.06 96 ALA A N 1
ATOM 743 C CA . ALA A 1 96 ? -10.232 -5.693 1.090 1.00 97.06 96 ALA A CA 1
ATOM 744 C C . ALA A 1 96 ? -9.062 -4.855 1.614 1.00 97.06 96 ALA A C 1
ATOM 746 O O . ALA A 1 96 ? -8.450 -4.064 0.887 1.00 97.06 96 ALA A O 1
ATOM 747 N N . LEU A 1 97 ? -8.692 -5.166 2.856 1.00 97.31 97 LEU A N 1
ATOM 748 C CA . LEU A 1 97 ? -7.414 -4.833 3.471 1.00 97.31 97 LEU A CA 1
ATOM 749 C C . LEU A 1 97 ? -6.502 -6.065 3.412 1.00 97.31 97 LEU A C 1
ATOM 751 O O . LEU A 1 97 ? -6.824 -7.110 3.987 1.00 97.31 97 LEU A O 1
ATOM 755 N N . LEU A 1 98 ? -5.349 -5.927 2.765 1.00 97.25 98 LEU A N 1
ATOM 756 C CA . LEU A 1 98 ? -4.281 -6.925 2.789 1.00 97.25 98 LEU A CA 1
ATOM 757 C C . LEU A 1 98 ? -3.193 -6.486 3.769 1.00 97.25 98 LEU A C 1
ATOM 759 O O . LEU A 1 98 ? -2.883 -5.300 3.865 1.00 97.25 98 LEU A O 1
ATOM 763 N N . GLU A 1 99 ? -2.584 -7.436 4.464 1.00 96.62 99 GLU A N 1
ATOM 764 C CA . GLU A 1 99 ? -1.479 -7.194 5.393 1.00 96.62 99 GLU A CA 1
ATOM 765 C C . GLU A 1 99 ? -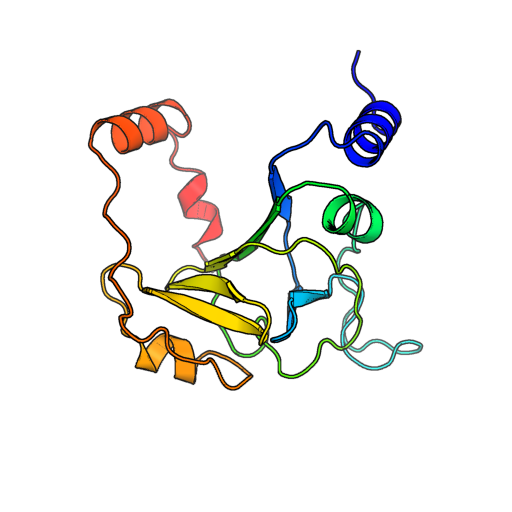0.218 -7.911 4.910 1.00 96.62 99 GLU A C 1
ATOM 767 O O . GLU A 1 99 ? -0.264 -9.048 4.432 1.00 96.62 99 GLU A O 1
ATOM 772 N N . LYS A 1 100 ? 0.932 -7.250 5.048 1.00 96.81 100 LYS A N 1
ATOM 773 C CA . LYS A 1 100 ? 2.230 -7.854 4.766 1.00 96.81 100 LYS A CA 1
ATOM 774 C C . LYS A 1 100 ? 2.686 -8.703 5.954 1.00 96.81 100 LYS A C 1
ATOM 776 O O . LYS A 1 100 ? 3.031 -8.182 7.010 1.00 96.81 100 LYS A O 1
ATOM 781 N N . LYS A 1 101 ? 2.774 -10.016 5.745 1.00 94.88 101 LYS A N 1
ATOM 782 C CA . LYS A 1 101 ? 3.427 -10.980 6.646 1.00 94.88 101 LYS A CA 1
ATOM 783 C C . LYS A 1 101 ? 4.819 -11.349 6.141 1.00 94.88 101 LYS A C 1
ATOM 785 O O . LYS A 1 101 ? 5.249 -10.904 5.075 1.00 94.88 101 LYS A O 1
ATOM 790 N N . SER A 1 102 ? 5.549 -12.180 6.883 1.00 92.69 102 SER A N 1
ATOM 791 C CA . SER A 1 102 ? 6.862 -12.693 6.458 1.00 92.69 102 SER A CA 1
ATOM 792 C C . SER A 1 102 ? 6.784 -13.513 5.160 1.00 92.69 102 SER A C 1
ATOM 794 O O . SER A 1 102 ? 7.677 -13.424 4.322 1.00 92.69 102 SER A O 1
ATOM 796 N N . THR A 1 103 ? 5.683 -14.236 4.955 1.00 92.25 103 THR A N 1
ATOM 797 C CA . THR A 1 103 ? 5.378 -15.106 3.802 1.00 92.25 103 THR A CA 1
ATOM 798 C C . THR A 1 103 ? 4.902 -14.355 2.553 1.00 92.25 103 THR A C 1
ATOM 800 O O . THR A 1 103 ? 4.941 -14.901 1.448 1.00 92.25 103 THR A O 1
ATOM 803 N N . GLY A 1 104 ? 4.459 -13.105 2.699 1.00 95.00 104 GLY A N 1
ATOM 804 C CA . GLY A 1 104 ? 3.858 -12.317 1.623 1.00 95.00 104 GLY A CA 1
ATOM 805 C C . GLY A 1 104 ? 2.626 -11.555 2.094 1.00 95.00 104 GLY A C 1
ATOM 806 O O . GLY A 1 104 ? 2.429 -11.377 3.294 1.00 95.00 104 GLY A O 1
ATOM 807 N N . LEU A 1 105 ? 1.832 -11.068 1.147 1.00 96.31 105 LEU A N 1
ATOM 808 C CA . LEU A 1 105 ? 0.529 -10.469 1.423 1.00 96.31 105 LEU A CA 1
ATOM 809 C C . LEU A 1 105 ? -0.512 -11.540 1.772 1.00 96.31 105 LEU A C 1
ATOM 811 O O . LEU A 1 105 ? -0.586 -12.584 1.118 1.00 96.31 105 LEU A O 1
ATOM 815 N N . GLU A 1 106 ? -1.327 -11.239 2.778 1.00 95.44 106 GLU A N 1
ATOM 816 C CA . GLU A 1 106 ? -2.444 -12.064 3.245 1.00 95.44 106 GLU A CA 1
ATOM 817 C C . GLU A 1 106 ? -3.696 -11.201 3.434 1.00 95.44 106 GLU A C 1
ATOM 819 O O . GLU A 1 106 ? -3.604 -9.991 3.650 1.00 95.44 106 GLU A O 1
ATOM 824 N N . ILE A 1 107 ? -4.879 -11.815 3.364 1.00 96.19 107 ILE A N 1
ATOM 825 C CA . ILE A 1 107 ? -6.144 -11.100 3.586 1.00 96.19 107 ILE A CA 1
ATOM 826 C C . ILE A 1 107 ? -6.309 -10.833 5.086 1.00 96.19 107 ILE A C 1
ATOM 828 O O . ILE A 1 107 ? -6.492 -11.771 5.866 1.00 96.19 107 ILE A O 1
ATOM 832 N N . ALA A 1 108 ? -6.286 -9.558 5.482 1.00 94.69 108 ALA A N 1
ATOM 833 C CA . ALA A 1 108 ? -6.522 -9.142 6.863 1.00 94.69 108 ALA A CA 1
ATOM 834 C C . ALA A 1 108 ? -8.017 -8.952 7.147 1.00 94.69 108 ALA A C 1
ATOM 836 O O . ALA A 1 108 ? -8.534 -9.438 8.154 1.00 94.69 108 ALA A O 1
ATOM 837 N N . SER A 1 109 ? -8.728 -8.271 6.244 1.00 96.19 109 SER A N 1
ATOM 838 C CA . SER A 1 109 ? -10.188 -8.170 6.297 1.00 96.19 109 SER A CA 1
ATOM 839 C C . SER A 1 109 ? -10.804 -7.917 4.925 1.00 96.19 109 SER A C 1
ATOM 841 O O . SER A 1 109 ? -10.135 -7.412 4.022 1.00 96.19 109 SER A O 1
ATOM 843 N N . VAL A 1 110 ? -12.085 -8.255 4.788 1.00 96.88 110 VAL A N 1
ATOM 844 C CA . VAL A 1 110 ? -12.910 -7.936 3.613 1.00 96.88 110 VAL A CA 1
ATOM 845 C C . VAL A 1 110 ? -13.886 -6.815 3.946 1.00 96.88 110 VAL A C 1
ATOM 847 O O . VAL A 1 110 ? -14.436 -6.770 5.049 1.00 96.88 110 VAL A O 1
ATOM 850 N N . HIS A 1 111 ? -14.085 -5.888 3.014 1.00 97.19 111 HIS A N 1
ATOM 851 C CA . HIS A 1 111 ? -14.991 -4.760 3.215 1.00 97.19 111 HIS A CA 1
ATOM 852 C C . HIS A 1 111 ? -16.454 -5.218 3.161 1.00 97.19 111 HIS A C 1
ATOM 854 O O . HIS A 1 111 ? -16.775 -6.288 2.642 1.00 97.19 111 HIS A O 1
ATOM 860 N N . ALA A 1 112 ? -17.352 -4.426 3.749 1.00 96.06 112 ALA A N 1
ATOM 861 C CA . ALA A 1 112 ? -18.772 -4.758 3.784 1.00 96.06 112 ALA A CA 1
ATOM 862 C C . ALA A 1 112 ? -19.326 -4.981 2.365 1.00 96.06 112 ALA A C 1
ATOM 864 O O . ALA A 1 112 ? -19.076 -4.180 1.471 1.00 96.06 112 ALA A O 1
ATOM 865 N N . GLY A 1 113 ? -20.072 -6.072 2.173 1.00 95.00 113 GLY A N 1
ATOM 866 C CA . GLY A 1 113 ? -20.636 -6.448 0.872 1.00 95.00 113 GLY A CA 1
ATOM 867 C C . GLY A 1 113 ? -19.722 -7.293 -0.024 1.00 95.00 113 GLY A C 1
ATOM 868 O O . GLY A 1 113 ? -20.189 -7.754 -1.060 1.00 95.00 113 GLY A O 1
ATOM 869 N N . HIS A 1 114 ? -18.473 -7.553 0.380 1.00 96.31 114 HIS A N 1
ATOM 870 C CA . HIS A 1 114 ? -17.514 -8.350 -0.391 1.00 96.31 114 HIS A CA 1
ATOM 871 C C . HIS A 1 114 ? -17.206 -9.702 0.257 1.00 96.31 114 HIS A C 1
ATOM 873 O O . HIS A 1 114 ? -17.292 -9.876 1.475 1.00 96.31 114 HIS A O 1
ATOM 879 N N . LEU A 1 115 ? -16.830 -10.672 -0.579 1.00 94.06 115 LEU A N 1
ATOM 880 C CA . LEU A 1 115 ? -16.517 -12.041 -0.166 1.00 94.06 115 LEU A CA 1
ATOM 881 C C . LEU A 1 115 ? -15.025 -12.335 -0.314 1.00 94.06 115 LEU A C 1
ATOM 883 O O . LEU A 1 115 ? -14.360 -11.825 -1.210 1.00 94.06 115 LEU A O 1
ATOM 887 N N . VAL A 1 116 ? -14.502 -13.233 0.523 1.00 94.56 116 VAL A N 1
ATOM 888 C CA . VAL A 1 116 ? -13.099 -13.683 0.446 1.00 94.56 116 VAL A CA 1
ATOM 889 C C . VAL A 1 116 ? -12.764 -14.261 -0.929 1.00 94.56 116 VAL A C 1
ATOM 891 O O . VAL A 1 116 ? -11.687 -13.998 -1.458 1.00 94.56 116 VAL A O 1
ATOM 894 N N . ASP A 1 117 ? -13.682 -15.023 -1.518 1.00 94.50 117 ASP A N 1
ATOM 895 C CA . ASP A 1 117 ? -13.450 -15.651 -2.818 1.00 94.50 117 ASP A CA 1
ATOM 896 C C . ASP A 1 117 ? -13.372 -14.619 -3.951 1.00 94.50 117 ASP A C 1
ATOM 898 O O . ASP A 1 117 ? -12.560 -14.789 -4.855 1.00 94.50 117 ASP A O 1
ATOM 902 N N . GLU A 1 118 ? -14.101 -13.500 -3.852 1.00 96.19 118 GLU A N 1
ATOM 903 C CA . GLU A 1 118 ? -13.992 -12.385 -4.804 1.00 96.19 118 GLU A CA 1
ATOM 904 C C . GLU A 1 118 ? -12.587 -11.763 -4.775 1.00 96.19 118 GLU A C 1
ATOM 906 O O . GLU A 1 118 ? -11.990 -11.499 -5.820 1.00 96.19 118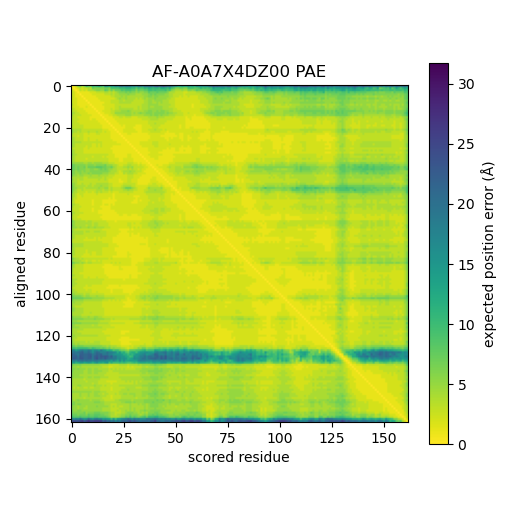 GLU A O 1
ATOM 911 N N . VAL A 1 119 ? -12.036 -11.556 -3.574 1.00 97.00 119 VAL A N 1
ATOM 912 C CA . VAL A 1 119 ? -10.673 -11.033 -3.380 1.00 97.00 119 VAL A CA 1
ATOM 913 C C . VAL A 1 119 ? -9.645 -11.967 -4.016 1.00 97.00 119 VAL A C 1
ATOM 915 O O . VAL A 1 119 ? -8.740 -11.520 -4.719 1.00 97.00 119 VAL A O 1
ATOM 918 N N . ILE A 1 120 ? -9.789 -13.275 -3.794 1.00 95.94 120 ILE A N 1
ATOM 919 C CA . ILE A 1 120 ? -8.880 -14.287 -4.345 1.00 95.94 120 ILE A CA 1
ATOM 920 C C . ILE A 1 120 ? -8.977 -14.322 -5.872 1.00 95.94 120 ILE A C 1
ATOM 922 O O . ILE A 1 120 ? -7.949 -14.263 -6.544 1.00 95.94 120 ILE A O 1
ATOM 926 N N . GLU A 1 121 ? -10.191 -14.367 -6.425 1.00 97.00 121 GLU A N 1
ATOM 927 C CA . GLU A 1 121 ? -10.428 -14.416 -7.873 1.00 97.00 121 GLU A CA 1
ATOM 928 C C . GLU A 1 121 ? -9.824 -13.204 -8.596 1.00 97.00 121 GLU A C 1
ATOM 930 O O . GLU A 1 121 ? -9.231 -13.329 -9.674 1.00 97.00 121 GLU A O 1
ATOM 935 N N . LYS A 1 122 ? -9.929 -12.022 -7.982 1.00 9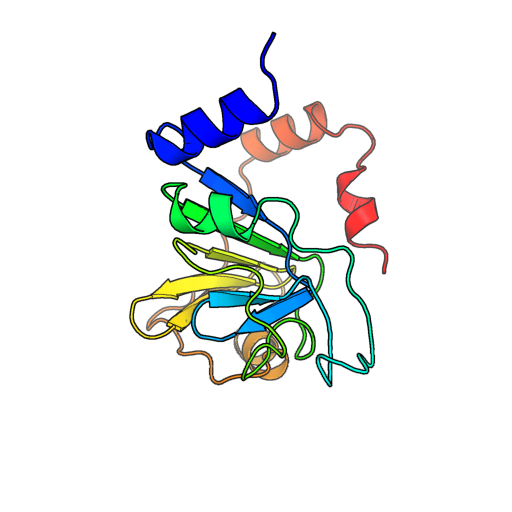8.00 122 LYS A N 1
ATOM 936 C CA . LYS A 1 122 ? -9.405 -10.770 -8.535 1.00 98.00 122 LYS A CA 1
ATOM 937 C C . LYS A 1 122 ? -7.924 -10.532 -8.233 1.00 98.00 122 LYS A C 1
ATOM 939 O O . LYS A 1 122 ? -7.390 -9.522 -8.685 1.00 98.00 122 LYS A O 1
ATOM 944 N N . THR A 1 123 ? -7.233 -11.454 -7.565 1.00 98.38 123 THR A N 1
ATOM 945 C CA . THR A 1 123 ? -5.795 -11.347 -7.283 1.00 98.38 123 THR A CA 1
ATOM 946 C C . THR A 1 123 ? -4.967 -12.196 -8.255 1.00 98.38 123 THR A C 1
ATOM 948 O O . THR A 1 123 ? -5.320 -13.312 -8.631 1.00 98.38 123 THR A O 1
ATOM 951 N N . GLY A 1 124 ? -3.846 -11.660 -8.743 1.00 98.00 124 GLY A N 1
ATOM 952 C CA . GLY A 1 124 ? -2.986 -12.345 -9.714 1.00 98.00 124 GLY A CA 1
ATOM 953 C C . GLY A 1 124 ? -2.111 -13.453 -9.129 1.00 98.00 124 GLY A C 1
ATOM 954 O O . GLY A 1 124 ? -1.545 -14.218 -9.899 1.00 98.00 124 GLY A O 1
ATOM 955 N N . PHE A 1 125 ? -2.007 -13.563 -7.806 1.00 96.94 125 PHE A N 1
ATOM 956 C CA . PHE A 1 125 ? -1.174 -14.532 -7.091 1.00 96.94 125 PHE A CA 1
ATOM 957 C C . PHE A 1 125 ? -1.942 -15.235 -5.971 1.00 96.94 125 PHE A C 1
ATOM 959 O O . PHE A 1 125 ? -2.965 -14.747 -5.500 1.00 96.94 125 PHE A O 1
ATOM 966 N N . ASP A 1 126 ? -1.398 -16.351 -5.486 1.00 93.31 126 ASP A N 1
ATOM 967 C CA . ASP A 1 126 ? -2.002 -17.096 -4.383 1.00 93.31 126 ASP A CA 1
ATOM 968 C C . ASP A 1 126 ? -1.950 -16.292 -3.078 1.00 93.31 126 ASP A C 1
ATOM 970 O O . ASP A 1 126 ? -0.884 -16.141 -2.457 1.00 93.31 126 ASP A O 1
ATOM 974 N N . LEU A 1 127 ? -3.111 -15.797 -2.650 1.00 89.31 127 LEU A N 1
ATOM 975 C CA . LEU A 1 127 ? -3.308 -15.185 -1.341 1.00 89.31 127 LEU A CA 1
ATOM 976 C C . LEU A 1 127 ? -3.487 -16.268 -0.281 1.00 89.31 127 LEU A C 1
ATOM 978 O O . LEU A 1 127 ? -4.404 -17.087 -0.352 1.00 89.31 127 LEU A O 1
ATOM 982 N N . ALA A 1 128 ? -2.630 -16.241 0.739 1.00 77.12 128 ALA A N 1
ATOM 983 C CA . ALA A 1 128 ? -2.898 -17.016 1.937 1.00 77.12 128 ALA A CA 1
ATOM 984 C C . ALA A 1 128 ? -4.087 -16.394 2.686 1.00 77.12 128 ALA A C 1
ATOM 986 O O . ALA A 1 128 ? -4.250 -15.170 2.750 1.00 77.12 128 ALA A O 1
ATOM 987 N N . ARG A 1 129 ? -4.936 -17.260 3.241 1.00 69.56 129 ARG A N 1
ATOM 988 C CA . ARG A 1 129 ? -6.027 -16.855 4.126 1.00 69.56 129 ARG A CA 1
ATOM 989 C C . ARG A 1 129 ? -5.472 -16.747 5.544 1.00 69.56 129 ARG A C 1
ATOM 991 O O . ARG A 1 129 ? -4.874 -17.705 6.031 1.00 69.56 129 ARG A O 1
ATOM 998 N N . SER A 1 130 ? -5.728 -15.628 6.222 1.00 62.88 130 SER A N 1
ATOM 999 C CA . SER A 1 130 ? -5.658 -15.617 7.684 1.00 62.88 130 SER A CA 1
ATOM 1000 C C . SER A 1 130 ? -6.640 -16.665 8.223 1.00 62.88 130 SER A C 1
ATOM 1002 O O . SER A 1 130 ? -7.718 -16.853 7.652 1.00 62.88 130 SER A O 1
ATOM 1004 N N . SER A 1 131 ? -6.291 -17.355 9.312 1.00 63.41 131 SER A N 1
ATOM 1005 C CA . SER A 1 131 ? -7.124 -18.414 9.911 1.00 63.41 131 SER A CA 1
ATOM 1006 C C . SER A 1 131 ? -8.527 -17.935 10.303 1.00 63.41 131 SER A C 1
ATOM 1008 O O . SER A 1 131 ? -9.444 -18.744 10.419 1.00 63.41 131 SER A O 1
ATOM 1010 N N . VAL A 1 132 ? -8.704 -16.619 10.459 1.00 69.19 132 VAL A N 1
ATOM 1011 C CA . VAL A 1 132 ? -9.995 -15.949 10.616 1.00 69.19 132 VAL A CA 1
ATOM 1012 C C . VAL A 1 132 ? -9.965 -14.662 9.793 1.00 69.19 132 VAL A C 1
ATOM 1014 O O . VAL A 1 132 ? -9.417 -13.652 10.238 1.00 69.19 132 VAL A O 1
ATOM 1017 N N . VAL A 1 133 ? -10.551 -14.676 8.593 1.00 75.69 133 VAL A N 1
ATOM 1018 C CA . VAL A 1 133 ? -10.769 -13.436 7.834 1.00 75.69 133 VAL A CA 1
ATOM 1019 C C . VAL A 1 133 ? -11.982 -12.725 8.419 1.00 75.69 133 VAL A C 1
ATOM 1021 O O . VAL A 1 133 ? -13.079 -13.279 8.460 1.00 75.69 133 VAL A O 1
ATOM 1024 N N . ARG A 1 134 ? -11.775 -11.504 8.909 1.00 88.69 134 ARG A N 1
ATOM 1025 C CA . ARG A 1 134 ? -12.833 -10.685 9.510 1.00 88.69 134 ARG A CA 1
ATOM 1026 C C . ARG A 1 134 ? -13.428 -9.743 8.472 1.00 88.69 134 ARG A C 1
ATOM 1028 O O . ARG A 1 134 ? -12.781 -9.404 7.483 1.00 88.69 134 ARG A O 1
ATOM 1035 N N . GLN A 1 135 ? -14.640 -9.274 8.731 1.00 94.81 135 GLN A N 1
ATOM 1036 C CA . GLN A 1 135 ? -15.159 -8.104 8.038 1.00 94.81 135 GLN A CA 1
ATOM 1037 C C . GLN A 1 135 ? -14.464 -6.849 8.583 1.00 94.81 135 GLN A C 1
ATOM 1039 O O . GLN A 1 135 ? -14.184 -6.763 9.782 1.00 94.81 135 GLN A O 1
ATOM 1044 N N . THR A 1 136 ? -14.161 -5.888 7.715 1.00 96.62 136 THR A N 1
ATOM 1045 C CA . THR A 1 136 ? -13.637 -4.582 8.126 1.00 96.62 136 THR A CA 1
ATOM 1046 C C . THR A 1 136 ? -14.689 -3.873 8.984 1.00 96.62 136 THR A C 1
ATOM 1048 O O . THR A 1 136 ? -15.843 -3.792 8.552 1.00 96.62 136 THR A O 1
ATOM 1051 N N . PRO A 1 137 ? -14.336 -3.382 10.187 1.00 95.56 137 PRO A N 1
ATOM 1052 C CA . PRO A 1 137 ? -15.264 -2.625 11.018 1.00 95.56 137 PRO A CA 1
ATOM 1053 C C . PRO A 1 137 ? -15.823 -1.418 10.263 1.00 95.56 137 PRO A C 1
ATOM 1055 O O . PRO A 1 137 ? -15.095 -0.759 9.519 1.00 95.56 137 PRO A O 1
ATOM 1058 N N . ALA A 1 138 ? -17.109 -1.131 10.457 1.00 95.88 138 ALA A N 1
ATOM 1059 C CA . ALA A 1 138 ? -17.685 0.111 9.963 1.00 95.88 138 ALA A CA 1
ATOM 1060 C C . ALA A 1 138 ? -17.052 1.306 10.704 1.00 95.88 138 ALA A C 1
ATOM 1062 O O . ALA A 1 138 ? -16.760 1.169 11.897 1.00 95.88 138 ALA A O 1
ATOM 1063 N N . PRO A 1 139 ? -16.870 2.460 10.036 1.00 96.62 139 PRO A N 1
ATOM 1064 C CA . PRO A 1 139 ? -16.454 3.679 10.713 1.00 96.62 139 PRO A CA 1
ATOM 1065 C C . PRO A 1 139 ? -17.436 4.049 11.828 1.00 96.62 139 PRO A C 1
ATOM 1067 O O . PRO A 1 139 ? -18.650 3.862 11.703 1.00 96.62 139 PRO A O 1
ATOM 1070 N N . SER A 1 140 ? -16.904 4.579 12.919 1.00 97.94 140 SER A N 1
ATOM 1071 C CA . SER A 1 140 ? -17.688 5.142 14.014 1.00 97.94 140 SER A CA 1
ATOM 1072 C C . SER A 1 140 ? -18.412 6.426 13.591 1.00 97.94 140 SER A C 1
ATOM 1074 O O . SER A 1 140 ? -18.057 7.071 12.606 1.00 97.94 140 SER A O 1
ATOM 1076 N N . ALA A 1 141 ? -19.419 6.835 14.368 1.00 98.06 141 ALA A N 1
ATOM 1077 C CA . ALA A 1 141 ? -20.128 8.093 14.125 1.00 98.06 141 ALA A CA 1
ATOM 1078 C C . ALA A 1 141 ? -19.196 9.319 14.193 1.00 98.06 141 ALA A C 1
ATOM 1080 O O . ALA A 1 141 ? -19.381 10.271 13.443 1.00 98.06 141 ALA A O 1
ATOM 1081 N N . GLU A 1 142 ? -18.179 9.275 15.058 1.00 98.12 142 GLU A N 1
ATOM 1082 C CA . GLU A 1 142 ? -17.170 10.331 15.180 1.00 98.12 142 GLU A CA 1
ATOM 1083 C C . GLU A 1 142 ? -16.287 10.412 13.928 1.00 98.12 142 GLU A C 1
ATOM 1085 O O . GLU A 1 142 ? -16.113 11.491 13.368 1.00 98.12 142 GLU A O 1
ATOM 1090 N N . GLU A 1 143 ? -15.799 9.271 13.427 1.00 97.94 143 GLU A N 1
ATOM 1091 C CA . GLU A 1 143 ? -15.006 9.215 12.191 1.00 97.94 143 GLU A CA 1
ATOM 1092 C C . GLU A 1 143 ? -15.812 9.663 10.966 1.00 97.94 143 GLU A C 1
ATOM 1094 O O . GLU A 1 143 ? -15.276 10.353 10.101 1.00 97.94 143 GLU A O 1
ATOM 1099 N N . LEU A 1 144 ? -17.100 9.304 10.894 1.00 97.44 144 LEU A N 1
ATOM 1100 C CA . LEU A 1 144 ? -17.993 9.763 9.826 1.00 97.44 144 LEU A CA 1
ATOM 1101 C C . LEU A 1 144 ? -18.197 11.278 9.882 1.00 97.44 144 LEU A C 1
ATOM 1103 O O . LEU A 1 144 ? -18.047 11.940 8.859 1.00 97.44 144 LEU A O 1
ATOM 1107 N N . SER A 1 145 ? -18.465 11.827 11.069 1.00 97.62 145 SER A N 1
ATOM 1108 C CA . SER A 1 145 ? -18.622 13.272 11.254 1.00 97.62 145 SER A CA 1
ATOM 1109 C C . SER A 1 145 ? -17.348 14.030 10.873 1.00 97.62 145 SER A C 1
ATOM 1111 O O . SER A 1 145 ? -17.424 15.038 10.176 1.00 97.62 145 SER A O 1
ATOM 1113 N N . ALA A 1 146 ? -16.175 13.541 11.285 1.00 97.81 146 ALA A N 1
ATOM 1114 C CA . ALA A 1 146 ? -14.897 14.151 10.922 1.00 97.81 146 ALA A CA 1
ATOM 1115 C C . ALA A 1 146 ? -14.634 14.074 9.409 1.00 97.81 146 ALA A C 1
ATOM 1117 O O . ALA A 1 146 ? -14.112 15.015 8.816 1.00 97.81 146 ALA A O 1
ATOM 1118 N N . LEU A 1 147 ? -15.009 12.967 8.761 1.00 96.62 147 LEU A N 1
ATOM 1119 C CA . LEU A 1 147 ? -14.872 12.816 7.313 1.00 96.62 147 LEU A CA 1
ATOM 1120 C C . LEU A 1 147 ? -15.776 13.790 6.545 1.00 96.62 147 LEU A C 1
ATOM 1122 O O . LEU A 1 147 ? -15.351 14.340 5.533 1.00 96.62 147 LEU A O 1
ATOM 1126 N N . GLU A 1 148 ? -17.006 14.001 7.015 1.00 96.31 148 GLU A N 1
ATOM 1127 C CA . GLU A 1 148 ? -17.939 14.978 6.440 1.00 96.31 148 GLU A CA 1
ATOM 1128 C C . GLU A 1 148 ? -17.454 16.420 6.630 1.00 96.31 148 GLU A C 1
ATOM 1130 O O . GLU A 1 148 ? -17.613 17.236 5.726 1.00 96.31 148 GLU A O 1
ATOM 1135 N N . GLU A 1 149 ? -16.809 16.724 7.759 1.00 97.81 149 GLU A N 1
ATOM 1136 C CA . GLU A 1 149 ? -16.192 18.032 8.007 1.00 97.81 149 GLU A CA 1
ATOM 1137 C C . GLU A 1 149 ? -14.971 18.285 7.103 1.00 97.81 149 GLU A C 1
ATOM 1139 O O . GLU A 1 149 ? -14.811 19.384 6.571 1.00 97.81 149 GLU A O 1
ATOM 1144 N N . LEU A 1 150 ? -14.114 17.276 6.912 1.00 97.44 150 LEU A N 1
ATOM 1145 C CA . LEU A 1 150 ? -12.885 17.386 6.115 1.00 97.44 150 LEU A CA 1
ATOM 1146 C C . LEU A 1 150 ? -13.134 17.381 4.601 1.00 97.44 150 LEU A C 1
ATOM 1148 O O . LEU A 1 150 ? -12.359 17.975 3.852 1.00 97.44 150 LEU A O 1
ATOM 1152 N N . ASP A 1 151 ? -14.175 16.687 4.149 1.00 97.25 151 ASP A N 1
ATOM 1153 C CA . ASP A 1 151 ? -14.524 16.535 2.735 1.00 97.25 151 ASP A CA 1
ATOM 1154 C C . ASP A 1 151 ? -16.031 16.784 2.510 1.00 97.25 151 ASP A C 1
ATOM 1156 O O . ASP A 1 151 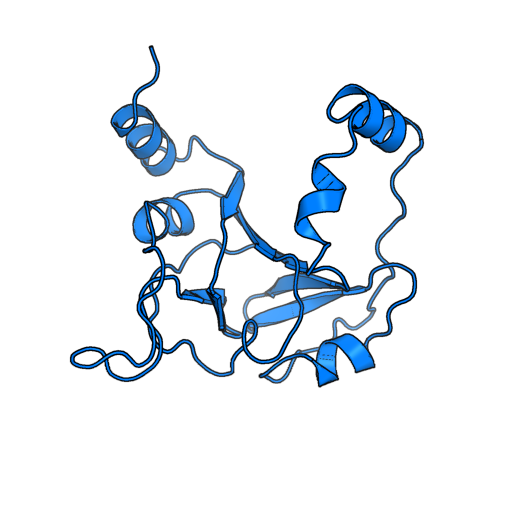? -16.774 15.851 2.162 1.00 97.25 151 ASP A O 1
ATOM 1160 N N . PRO A 1 152 ? -16.498 18.036 2.711 1.00 96.69 152 PRO A N 1
ATOM 1161 C CA . PRO A 1 152 ? -17.917 18.392 2.635 1.00 96.69 152 PRO A CA 1
ATOM 1162 C C . PRO A 1 152 ? -18.489 18.256 1.219 1.00 96.69 152 PRO A C 1
ATOM 1164 O O . PRO A 1 152 ? -19.667 17.950 1.050 1.00 96.69 152 PRO A O 1
ATOM 1167 N N . ASP A 1 153 ? -17.648 18.423 0.196 1.00 96.44 153 ASP A N 1
ATOM 1168 C CA . ASP A 1 153 ? -18.042 18.302 -1.212 1.00 96.44 153 ASP A CA 1
ATOM 1169 C C . ASP A 1 153 ? -17.993 16.851 -1.723 1.00 96.44 153 ASP A C 1
ATOM 1171 O O . ASP A 1 153 ? -18.374 16.564 -2.862 1.00 96.44 153 ASP A O 1
ATOM 1175 N N . GLY A 1 154 ? -17.524 15.910 -0.896 1.00 94.50 154 GLY A N 1
ATOM 1176 C CA . GLY A 1 154 ? -17.440 14.500 -1.258 1.00 94.50 154 GLY A CA 1
ATOM 1177 C C . GLY A 1 154 ? -16.441 14.220 -2.383 1.00 94.50 154 GLY A C 1
ATOM 1178 O O . GLY A 1 154 ? -16.663 13.310 -3.191 1.00 94.50 154 GLY A O 1
ATOM 1179 N N . VAL A 1 155 ? -15.337 14.969 -2.449 1.00 94.94 155 VAL A N 1
ATOM 1180 C CA . VAL A 1 155 ? -14.260 14.784 -3.434 1.00 94.94 155 VAL A CA 1
ATOM 1181 C C . VAL A 1 155 ? -13.723 13.358 -3.383 1.00 94.94 155 VAL A C 1
ATOM 1183 O O . VAL A 1 155 ? -13.413 12.796 -4.436 1.00 94.94 155 VAL A O 1
ATOM 1186 N N . ARG A 1 156 ? -13.718 12.707 -2.211 1.00 92.12 156 ARG A N 1
ATOM 1187 C CA . ARG A 1 156 ? -13.315 11.295 -2.069 1.00 92.12 156 ARG A CA 1
ATOM 1188 C C . ARG A 1 156 ? -14.063 10.347 -3.006 1.00 92.12 156 ARG A C 1
ATOM 1190 O O . ARG A 1 156 ? -13.505 9.339 -3.422 1.00 92.12 156 ARG A O 1
ATOM 1197 N N . PHE A 1 157 ? -15.310 10.657 -3.368 1.00 92.25 157 PHE A N 1
ATOM 1198 C CA . PHE A 1 157 ? -16.095 9.818 -4.273 1.00 92.25 157 PHE A CA 1
ATOM 1199 C C . PHE A 1 157 ? -15.638 9.926 -5.730 1.00 92.25 157 PHE A C 1
ATOM 1201 O O . PHE A 1 157 ? -15.949 9.035 -6.516 1.00 92.25 157 PHE A O 1
ATOM 1208 N N . SER A 1 158 ? -14.918 10.986 -6.111 1.00 93.12 158 SER A N 1
ATOM 1209 C CA . SER A 1 158 ? -14.415 11.155 -7.482 1.00 93.12 158 SER A CA 1
ATOM 1210 C C . SER A 1 158 ? -13.398 10.077 -7.871 1.00 93.12 158 SER A C 1
ATOM 1212 O O . SER A 1 158 ? -13.405 9.617 -9.007 1.00 93.12 158 SER A O 1
ATOM 1214 N N . GLU A 1 159 ? -12.624 9.589 -6.903 1.00 86.19 159 GLU A N 1
ATOM 1215 C CA . GLU A 1 159 ? -11.591 8.561 -7.071 1.00 86.19 159 GLU A CA 1
ATOM 1216 C C . GLU A 1 159 ? -12.157 7.171 -7.440 1.00 86.19 159 GLU A C 1
ATOM 1218 O O . GLU A 1 159 ? -11.448 6.324 -7.984 1.00 86.19 159 GLU A O 1
ATOM 1223 N N . PHE A 1 160 ? -13.448 6.932 -7.175 1.00 84.31 160 PHE A N 1
ATOM 1224 C CA . PHE A 1 160 ? -14.134 5.653 -7.426 1.00 84.31 160 PHE A CA 1
ATOM 1225 C C . PHE A 1 160 ? -15.021 5.667 -8.679 1.00 84.31 160 PHE A C 1
ATOM 1227 O O . PHE A 1 160 ? -15.634 4.653 -9.011 1.00 84.31 160 PHE A O 1
ATOM 1234 N N . ARG A 1 161 ? -15.115 6.807 -9.371 1.00 67.62 161 ARG A N 1
ATOM 1235 C CA . ARG A 1 161 ? -15.865 6.948 -10.625 1.00 67.62 161 ARG A CA 1
ATOM 1236 C C . ARG A 1 161 ? -14.954 6.556 -11.787 1.00 67.62 161 ARG A C 1
ATOM 1238 O O . ARG A 1 161 ? -14.398 7.429 -12.450 1.00 67.62 161 ARG A O 1
ATOM 1245 N N . VAL A 1 162 ? -14.767 5.255 -11.996 1.00 54.16 162 VAL A N 1
ATOM 1246 C CA . VAL A 1 162 ? -14.040 4.708 -13.155 1.00 54.16 162 VAL A CA 1
ATOM 1247 C C . VAL A 1 162 ? -14.968 3.833 -13.977 1.00 54.16 162 VAL A C 1
ATOM 1249 O O . VAL A 1 162 ? -15.652 2.983 -13.366 1.00 54.16 162 VAL A O 1
#

Mean predicted aligned error: 3.78 Å

Solvent-accessible surface area (backbone atoms only — not comparable to full-atom values): 8909 Å² total; per-residue (Å²): 136,90,52,74,68,56,52,54,55,33,26,74,69,57,72,32,66,70,45,80,44,77,59,58,22,31,20,50,81,50,34,24,14,25,48,47,38,64,47,91,93,66,48,76,38,80,46,97,46,45,83,60,36,56,60,46,30,56,35,23,68,25,22,34,38,49,46,73,60,74,35,52,71,36,32,21,66,65,46,74,35,74,43,23,48,59,31,53,41,35,36,43,34,76,50,32,37,33,32,53,52,98,94,21,43,26,46,54,23,29,29,86,97,48,54,74,66,57,56,50,71,30,36,44,48,90,63,50,74,44,99,69,67,40,72,48,80,77,80,50,74,67,57,50,52,50,48,44,70,76,39,72,85,46,63,77,59,59,71,64,72,122

Foldseek 3Di:
DQDPVNVLVCLQVQVAAEDEDEAQAAEQQGQGDQAADDDPVDGPDGGPACVCQQRNAARHQEYEYEAADQACRHAANDDPDRRHDHRYAWYYYPFFIWGQDPRGIATQETEPPHDPVVNCVRHRDDHDYDPDHYYDDDDDPVRVVVCCVVCVVPVVVVRNPD

pLDDT: mean 94.58, std 7.1, range [54.16, 98.75]

Secondary structure (DSSP, 8-state):
---HHHHHHHHHTT---EEEE--SEE-TT--EE-SEEE-SSSEEEE-S--TTHHHHHHHSSEEEEE-S--STTTB-SS-SS-SB-S-EEEEE-SSEEEEEETTEEEEEEE-TT--HHHHHHT-SS-PEEEEEEEEPPPPPHHHHHHHHHH-TT-GGGGGG--